Protein AF-A0A3N5NKT5-F1 (afdb_monomer_lite)

Structure (mmCIF, N/CA/C/O backbone):
data_AF-A0A3N5NKT5-F1
#
_entry.id   AF-A0A3N5NKT5-F1
#
loop_
_atom_site.group_PDB
_atom_site.id
_atom_site.type_symbol
_atom_site.label_atom_id
_atom_site.label_alt_id
_atom_site.label_comp_id
_atom_site.label_asym_id
_atom_site.label_entity_id
_atom_site.label_seq_id
_atom_site.pdbx_PDB_ins_code
_atom_site.Cartn_x
_atom_site.Cartn_y
_atom_site.Cartn_z
_atom_site.occupancy
_atom_site.B_iso_or_equiv
_atom_site.auth_seq_id
_atom_site.auth_comp_id
_atom_site.auth_asym_id
_atom_site.auth_atom_id
_atom_site.pdbx_PDB_model_num
ATOM 1 N N . MET A 1 1 ? 6.115 21.352 28.963 1.00 72.25 1 MET A N 1
ATOM 2 C CA . MET A 1 1 ? 6.681 20.050 28.553 1.00 72.25 1 MET A CA 1
ATOM 3 C C . MET A 1 1 ? 7.185 20.203 27.126 1.00 72.25 1 MET A C 1
ATOM 5 O O . MET A 1 1 ? 6.412 20.654 26.294 1.00 72.25 1 MET A O 1
ATOM 9 N N . ARG A 1 2 ? 8.472 19.959 26.859 1.00 78.50 2 ARG A N 1
ATOM 10 C CA . ARG A 1 2 ? 9.027 19.962 25.495 1.00 78.50 2 ARG A CA 1
ATOM 11 C C . ARG A 1 2 ? 9.039 18.515 25.021 1.00 78.50 2 ARG A C 1
ATOM 13 O O . ARG A 1 2 ? 9.698 17.697 25.652 1.00 78.50 2 ARG A O 1
ATOM 20 N N . ILE A 1 3 ? 8.255 18.212 23.990 1.00 81.00 3 ILE A N 1
ATOM 21 C CA . ILE A 1 3 ? 8.253 16.897 23.350 1.00 81.00 3 ILE A CA 1
ATOM 22 C C . ILE A 1 3 ? 9.134 17.023 22.119 1.00 81.00 3 ILE A C 1
ATOM 24 O O . ILE A 1 3 ? 8.879 17.857 21.253 1.00 81.00 3 ILE A O 1
ATOM 28 N N . ASP A 1 4 ? 10.180 16.217 22.087 1.00 84.62 4 ASP A N 1
ATOM 29 C CA . ASP A 1 4 ? 10.970 16.007 20.890 1.00 84.62 4 ASP A CA 1
ATOM 30 C C . ASP A 1 4 ? 10.242 14.986 20.006 1.00 84.62 4 ASP A C 1
ATOM 32 O O . ASP A 1 4 ? 9.833 13.926 20.481 1.00 84.62 4 ASP A O 1
ATOM 36 N N . SER A 1 5 ? 9.976 15.351 18.754 1.00 85.38 5 SER A N 1
ATOM 37 C CA . SER A 1 5 ? 9.239 14.521 17.797 1.00 85.38 5 SER A CA 1
ATOM 38 C C . SER A 1 5 ? 10.075 14.359 16.540 1.00 85.38 5 SER A C 1
ATOM 40 O O . SER A 1 5 ? 10.123 15.258 15.704 1.00 85.38 5 SER A O 1
ATOM 42 N N . HIS A 1 6 ? 10.705 13.199 16.400 1.00 85.62 6 HIS A N 1
ATOM 43 C CA . HIS A 1 6 ? 11.396 12.803 15.181 1.00 85.62 6 HIS A CA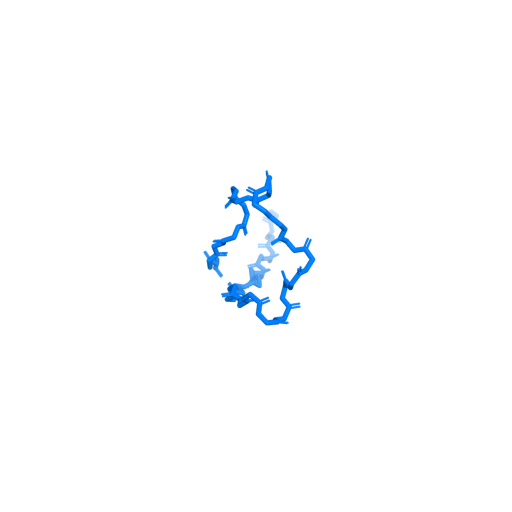 1
ATOM 44 C C . HIS A 1 6 ? 10.484 11.892 14.357 1.00 85.62 6 HIS A C 1
ATOM 46 O O . HIS A 1 6 ? 10.121 10.802 14.800 1.00 85.62 6 HIS A O 1
ATOM 52 N N . GLN A 1 7 ? 10.097 12.350 13.167 1.00 84.31 7 GLN A N 1
ATOM 53 C CA . GLN A 1 7 ? 9.327 11.556 12.211 1.00 84.31 7 GLN A CA 1
ATOM 54 C C . GLN A 1 7 ? 10.295 10.803 11.299 1.00 84.31 7 GLN A C 1
ATOM 56 O O . GLN A 1 7 ? 11.205 11.407 10.733 1.00 84.31 7 GLN A O 1
ATOM 61 N N . HIS A 1 8 ? 10.100 9.493 11.162 1.00 81.75 8 HIS A N 1
ATOM 62 C CA . HIS A 1 8 ? 10.802 8.693 10.164 1.00 81.75 8 HIS A CA 1
ATOM 63 C C . HIS A 1 8 ? 9.904 8.537 8.947 1.00 81.75 8 HIS A C 1
ATOM 65 O O . HIS A 1 8 ? 8.927 7.790 8.966 1.00 81.75 8 HIS A O 1
ATOM 71 N N . PHE A 1 9 ? 10.262 9.284 7.916 1.00 84.50 9 PHE A N 1
ATOM 72 C CA . PHE A 1 9 ? 9.664 9.208 6.599 1.00 84.50 9 PHE A CA 1
ATOM 73 C C . PHE A 1 9 ? 10.228 8.009 5.836 1.00 84.50 9 PHE A C 1
ATOM 75 O O . PHE A 1 9 ? 11.385 7.620 6.035 1.00 84.50 9 PHE A O 1
ATOM 82 N N . TRP A 1 10 ? 9.396 7.387 5.012 1.00 87.81 10 TRP A N 1
ATOM 83 C CA . TRP A 1 10 ? 9.735 6.185 4.264 1.00 87.81 10 TRP A CA 1
ATOM 84 C C . TRP A 1 10 ? 9.092 6.209 2.879 1.00 87.81 10 TRP A C 1
ATOM 86 O O . TRP A 1 10 ? 7.980 6.701 2.689 1.00 87.81 10 TRP A O 1
ATOM 96 N N . HIS A 1 11 ? 9.804 5.643 1.907 1.00 90.19 11 HIS A N 1
ATOM 97 C CA . HIS A 1 11 ? 9.311 5.481 0.544 1.00 90.19 11 HIS A CA 1
ATOM 98 C C . HIS A 1 11 ? 8.818 4.060 0.340 1.00 90.19 11 HIS A C 1
ATOM 100 O O . HIS A 1 11 ? 9.508 3.096 0.680 1.00 90.19 11 HIS A O 1
ATOM 106 N N . TYR A 1 12 ? 7.636 3.923 -0.244 1.00 91.19 12 TYR A N 1
ATOM 107 C CA . TYR A 1 12 ? 7.083 2.622 -0.552 1.00 91.19 12 TYR A CA 1
ATOM 108 C C . TYR A 1 12 ? 7.673 2.089 -1.860 1.00 91.19 12 TYR A C 1
ATOM 110 O O . TYR A 1 12 ? 7.512 2.676 -2.930 1.00 91.19 12 TYR A O 1
ATOM 118 N N . THR A 1 13 ? 8.284 0.907 -1.798 1.00 91.44 13 THR A N 1
ATOM 119 C 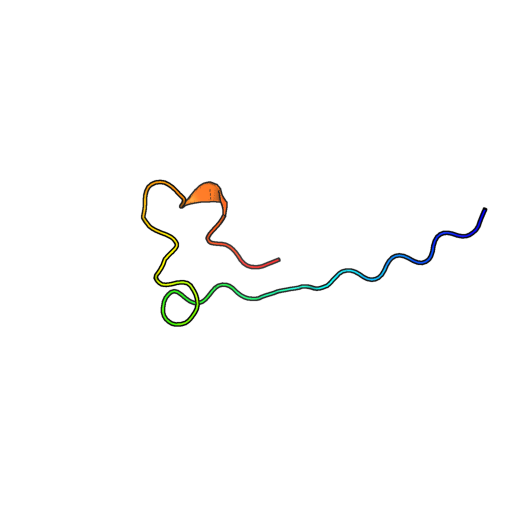CA . THR A 1 13 ? 8.675 0.135 -2.982 1.00 91.44 13 THR A CA 1
ATOM 120 C C . THR A 1 13 ? 8.043 -1.259 -2.962 1.00 91.44 13 THR A C 1
ATOM 122 O O . THR A 1 13 ? 8.131 -2.009 -1.994 1.00 91.44 13 THR A O 1
ATOM 125 N N . ALA A 1 14 ? 7.402 -1.666 -4.059 1.00 88.88 14 ALA A N 1
ATOM 126 C CA . ALA A 1 14 ? 6.782 -2.995 -4.122 1.00 88.88 14 ALA A CA 1
ATOM 127 C C . ALA A 1 14 ? 7.806 -4.145 -4.005 1.00 88.88 14 ALA A C 1
ATOM 129 O O . ALA A 1 14 ? 7.438 -5.252 -3.627 1.00 88.88 14 ALA A O 1
ATOM 130 N N . ALA A 1 15 ? 9.081 -3.883 -4.317 1.00 91.50 15 ALA A N 1
ATOM 131 C CA . ALA A 1 15 ? 10.160 -4.857 -4.198 1.00 91.50 15 ALA A CA 1
ATOM 132 C C . ALA A 1 15 ? 10.542 -5.132 -2.732 1.00 91.50 15 ALA A C 1
ATOM 134 O O . ALA A 1 15 ? 10.728 -6.288 -2.363 1.00 91.50 15 ALA A O 1
ATOM 135 N N . GLU A 1 16 ? 10.628 -4.096 -1.891 1.00 91.38 16 GLU A N 1
ATOM 136 C CA . GLU A 1 16 ? 10.966 -4.241 -0.465 1.00 91.38 16 GLU A CA 1
ATOM 137 C C . GLU A 1 16 ? 9.740 -4.609 0.377 1.00 91.38 16 GLU A C 1
ATOM 139 O O . GLU A 1 16 ? 9.833 -5.359 1.349 1.00 91.38 16 GLU A O 1
ATOM 144 N N . TYR A 1 17 ? 8.564 -4.137 -0.036 1.00 91.19 17 TYR A N 1
ATOM 145 C CA . TYR A 1 17 ? 7.295 -4.346 0.653 1.00 91.19 17 TYR A CA 1
ATOM 146 C C . TYR A 1 17 ? 6.371 -5.287 -0.125 1.00 91.19 17 TYR A C 1
ATOM 148 O O . TYR A 1 17 ? 5.160 -5.075 -0.180 1.00 91.19 17 TYR A O 1
ATOM 156 N N . GLY A 1 18 ? 6.928 -6.345 -0.723 1.00 88.25 18 GLY A N 1
ATOM 157 C CA . GLY A 1 18 ? 6.172 -7.328 -1.514 1.00 88.25 18 GLY A CA 1
ATOM 158 C C . GLY A 1 18 ? 5.122 -8.116 -0.719 1.00 88.25 18 GLY A C 1
ATOM 159 O O . GLY A 1 18 ? 4.277 -8.783 -1.307 1.00 88.25 18 GLY A O 1
ATOM 160 N N . TRP A 1 19 ? 5.155 -8.019 0.612 1.00 91.38 19 TRP A N 1
ATOM 161 C CA . TRP A 1 19 ? 4.125 -8.542 1.509 1.00 91.38 19 TRP A CA 1
ATOM 162 C C . TRP A 1 19 ? 2.868 -7.660 1.567 1.00 91.38 19 TRP A C 1
ATOM 164 O O . TRP A 1 19 ? 1.839 -8.115 2.056 1.00 91.38 19 TRP A O 1
ATOM 174 N N . ILE A 1 20 ? 2.935 -6.413 1.086 1.00 91.50 20 ILE A N 1
ATOM 175 C CA . ILE A 1 20 ? 1.778 -5.520 1.000 1.00 91.50 20 ILE A CA 1
ATOM 176 C C . ILE A 1 20 ? 1.028 -5.830 -0.292 1.00 91.50 20 ILE A C 1
ATOM 178 O O . ILE A 1 20 ? 1.383 -5.352 -1.374 1.00 91.50 20 ILE A O 1
ATOM 182 N N . ASP A 1 21 ? -0.014 -6.642 -0.159 1.00 88.25 21 ASP A N 1
ATOM 183 C CA . ASP A 1 21 ? -0.893 -7.017 -1.259 1.00 88.25 21 ASP A CA 1
ATOM 184 C C . ASP A 1 21 ? -1.971 -5.951 -1.554 1.00 88.25 21 ASP A C 1
ATOM 186 O O . ASP A 1 21 ? -2.017 -4.868 -0.961 1.00 88.25 21 ASP A O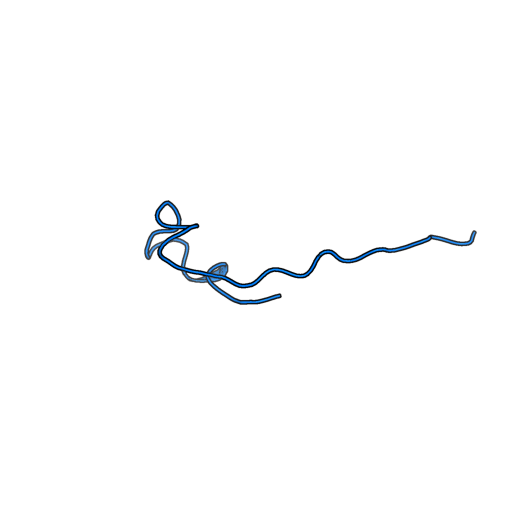 1
ATOM 190 N N . ASP A 1 22 ? -2.834 -6.237 -2.530 1.00 88.69 22 ASP A N 1
ATOM 191 C CA . ASP A 1 22 ? -3.833 -5.293 -3.040 1.00 88.69 22 ASP A CA 1
ATOM 192 C C . ASP A 1 22 ? -4.911 -4.916 -2.005 1.00 88.69 22 ASP A C 1
ATOM 194 O O . ASP A 1 22 ? -5.394 -3.778 -1.979 1.00 88.69 22 ASP A O 1
ATOM 198 N N . SER A 1 23 ? -5.214 -5.823 -1.069 1.00 94.12 23 SER A N 1
ATOM 199 C CA . SER A 1 23 ? -6.139 -5.558 0.040 1.00 94.12 23 SER A CA 1
ATOM 200 C C . SER A 1 23 ? -5.605 -4.491 1.004 1.00 94.12 23 SER A C 1
ATOM 202 O O . SER A 1 23 ? -6.379 -3.811 1.679 1.00 94.12 23 SER A O 1
ATOM 204 N N . MET A 1 24 ? -4.284 -4.289 1.016 1.00 92.88 24 MET A N 1
ATOM 205 C CA . MET A 1 24 ? -3.568 -3.311 1.833 1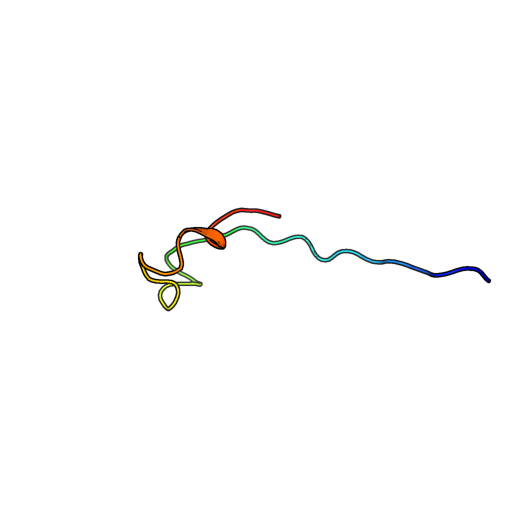.00 92.88 24 MET A CA 1
ATOM 206 C C . MET A 1 24 ? -3.167 -2.053 1.043 1.00 92.88 24 MET A C 1
ATOM 208 O O . MET A 1 24 ? -2.301 -1.287 1.470 1.00 92.88 24 MET A O 1
ATOM 212 N N . SER A 1 25 ? -3.814 -1.782 -0.095 1.00 89.06 25 SER A N 1
ATOM 213 C CA . SER A 1 25 ? -3.536 -0.607 -0.940 1.00 89.06 25 SER A CA 1
ATOM 214 C C . SER A 1 25 ? -3.585 0.733 -0.198 1.00 89.06 25 SER A C 1
ATOM 216 O O . SER A 1 25 ? -2.845 1.653 -0.542 1.00 89.06 25 SER A O 1
ATOM 218 N N . ALA A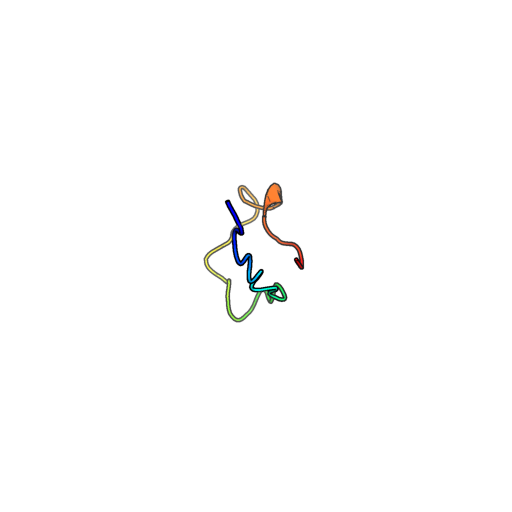 1 26 ? -4.369 0.832 0.879 1.00 90.75 26 ALA A N 1
ATOM 219 C CA . ALA A 1 26 ? -4.470 2.033 1.704 1.00 90.75 26 ALA A CA 1
ATOM 220 C C . ALA A 1 26 ? -3.122 2.509 2.287 1.00 90.75 26 ALA A C 1
ATOM 222 O O . ALA A 1 26 ? -2.955 3.716 2.494 1.00 90.75 26 ALA A O 1
ATOM 223 N N . ILE A 1 27 ? -2.175 1.597 2.534 1.00 90.25 27 ILE A N 1
ATOM 224 C CA . ILE A 1 27 ? -0.863 1.891 3.139 1.00 90.25 27 ILE A CA 1
ATOM 225 C C . ILE A 1 27 ? 0.304 1.861 2.136 1.00 90.25 27 ILE A C 1
ATOM 227 O O . ILE A 1 27 ? 1.437 2.126 2.524 1.00 90.25 27 I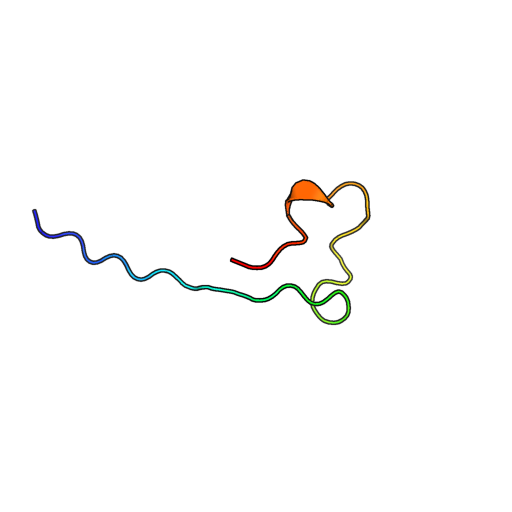LE A O 1
ATOM 231 N N . ARG A 1 28 ? 0.048 1.585 0.848 1.00 90.38 28 ARG A N 1
ATOM 232 C CA . ARG A 1 28 ? 1.055 1.578 -0.235 1.00 90.38 28 ARG A CA 1
ATOM 233 C C . ARG A 1 28 ? 1.363 2.999 -0.716 1.00 90.38 28 ARG A C 1
ATOM 235 O O . ARG A 1 28 ? 1.055 3.351 -1.853 1.00 90.38 28 ARG A O 1
ATOM 242 N N . ARG A 1 29 ? 1.898 3.848 0.159 1.00 88.12 29 ARG A N 1
ATOM 243 C CA . ARG A 1 29 ? 2.249 5.233 -0.182 1.00 88.12 29 ARG A CA 1
ATOM 244 C C . ARG A 1 29 ? 3.496 5.690 0.561 1.00 88.12 29 ARG A C 1
ATOM 246 O O . ARG A 1 29 ? 3.789 5.177 1.636 1.00 88.12 29 ARG A O 1
ATOM 253 N N . ASP A 1 30 ? 4.142 6.699 0.000 1.00 89.81 30 ASP A N 1
ATOM 254 C CA . ASP A 1 30 ? 5.247 7.399 0.640 1.00 89.81 30 ASP A CA 1
ATOM 255 C C . ASP A 1 30 ? 4.731 8.260 1.795 1.00 89.81 30 ASP A C 1
ATOM 257 O O . ASP A 1 30 ? 3.634 8.833 1.718 1.00 89.81 30 ASP A O 1
ATOM 261 N N . PHE A 1 31 ? 5.533 8.357 2.849 1.00 83.62 31 PHE A N 1
ATOM 262 C CA . PHE A 1 31 ? 5.306 9.256 3.973 1.00 83.62 31 PHE A CA 1
ATOM 263 C C . PHE A 1 31 ? 6.555 10.058 4.225 1.00 83.62 31 PHE A C 1
ATOM 265 O O . PHE A 1 31 ? 7.621 9.418 4.340 1.00 83.62 31 PHE A O 1
#

pLDDT: mean 87.7, std 4.62, range [72.25, 94.12]

Foldseek 3Di:
DDDDDDDDWDAADCVVPVVCDPVNVVPRGTD

Secondary structure (DSSP, 8-state):
-------------TTT-TT--GGGGGG-S--

Sequence (31 aa):
MRIDSHQHFWHYTAAEYGWIDDSMSAIRRDF

Radius of gyration: 13.5 Å; chains: 1; bounding box: 18×29×33 Å